Protein AF-A0A535QP53-F1 (afdb_monomer_lite)

Radius of gyration: 24.47 Å; chains: 1; bounding box: 67×17×70 Å

Sequence (86 aa):
HFRAHERYHRENLAAYEANLAETEQRWGDSIRLMNIPAFGDYLTLMRGIGYEREYIAWLQWVIDILEERVKQQSPDTFNTNQGHSK

pLDDT: mean 88.02, std 15.69, range [43.12, 98.69]

Secondary structure (DSSP, 8-state):
-HHHHHHHHHHHHHHHHHHHHHHHHHHGGGGG-TTSTTHHHHHHHHHHHHHHHHHHHHHHHHHHHHHHHHHHT---S---------

Structure (mmCIF, N/CA/C/O backbone):
data_AF-A0A535QP53-F1
#
_entry.id  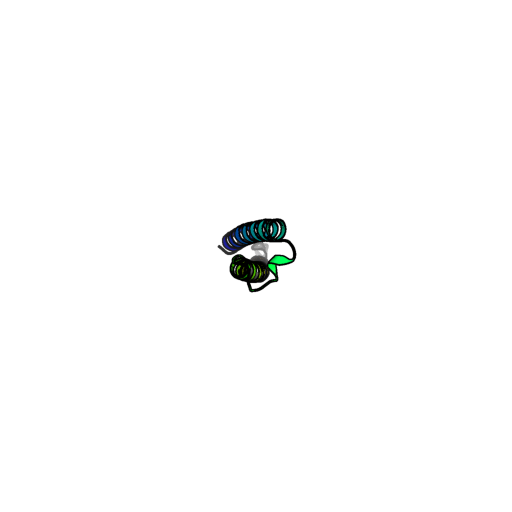 AF-A0A535QP53-F1
#
loop_
_atom_site.group_PDB
_atom_site.id
_atom_site.type_symbol
_atom_site.label_atom_id
_atom_site.label_alt_id
_atom_site.label_comp_id
_atom_site.label_asym_id
_atom_site.label_entity_id
_atom_site.label_seq_id
_atom_site.pdbx_PDB_ins_code
_atom_site.Cartn_x
_atom_site.Cartn_y
_atom_site.Cartn_z
_atom_site.occupancy
_atom_site.B_iso_or_equiv
_atom_site.auth_seq_id
_atom_site.auth_comp_id
_atom_site.auth_asym_id
_atom_site.auth_atom_id
_atom_site.pdbx_PDB_model_num
ATOM 1 N N . HIS A 1 1 ? -5.628 7.531 15.854 1.00 85.25 1 HIS A N 1
ATOM 2 C CA . HIS A 1 1 ? -6.908 6.781 15.808 1.00 85.25 1 HIS A CA 1
ATOM 3 C C . HIS A 1 1 ? -6.760 5.631 14.817 1.00 85.25 1 HIS A C 1
ATOM 5 O O . HIS A 1 1 ? -6.271 5.887 13.721 1.00 85.25 1 HIS A O 1
ATOM 11 N N . PHE A 1 2 ? -7.157 4.401 15.167 1.00 92.94 2 PHE A N 1
ATOM 12 C CA . PHE A 1 2 ? -6.916 3.204 14.339 1.00 92.94 2 PHE A CA 1
ATOM 13 C C . PHE A 1 2 ? -7.491 3.319 12.919 1.00 92.94 2 PHE A C 1
ATOM 15 O O . PHE A 1 2 ? -6.782 3.039 11.961 1.00 92.94 2 PHE A O 1
ATOM 22 N N . ARG A 1 3 ? -8.703 3.870 12.750 1.00 94.19 3 ARG A N 1
ATOM 23 C CA . ARG A 1 3 ? -9.280 4.086 11.405 1.00 94.19 3 ARG A CA 1
ATOM 24 C C . ARG A 1 3 ? -8.531 5.116 10.553 1.00 94.19 3 ARG A C 1
ATOM 26 O O . ARG A 1 3 ? -8.557 5.047 9.331 1.00 94.19 3 ARG A O 1
ATOM 33 N N . ALA A 1 4 ? -7.870 6.090 11.183 1.00 96.81 4 ALA A N 1
ATOM 34 C CA . ALA A 1 4 ? -7.051 7.048 10.441 1.00 96.81 4 ALA A CA 1
ATOM 35 C C . ALA A 1 4 ? -5.761 6.386 9.931 1.00 96.81 4 ALA A C 1
ATOM 37 O O . ALA A 1 4 ? -5.363 6.651 8.804 1.00 96.81 4 ALA A O 1
ATOM 38 N N . HIS A 1 5 ? -5.162 5.490 10.727 1.00 96.50 5 HIS A N 1
ATOM 39 C CA . HIS A 1 5 ? -4.027 4.678 10.278 1.00 96.50 5 HIS A CA 1
ATOM 40 C C . HIS A 1 5 ? -4.456 3.721 9.164 1.00 96.50 5 HIS A C 1
ATOM 42 O O . HIS A 1 5 ? -3.787 3.635 8.147 1.00 96.50 5 HIS A O 1
ATOM 48 N N . GLU A 1 6 ? -5.608 3.066 9.305 1.00 97.81 6 GLU A N 1
ATOM 49 C CA . GLU A 1 6 ? -6.149 2.158 8.288 1.00 97.81 6 GLU A CA 1
ATOM 50 C C . GLU A 1 6 ? -6.302 2.858 6.929 1.00 97.81 6 GLU A C 1
ATOM 52 O O . GLU A 1 6 ? -5.914 2.314 5.899 1.00 97.81 6 GLU A O 1
ATOM 57 N N . ARG A 1 7 ? -6.810 4.098 6.926 1.00 98.00 7 ARG A N 1
ATOM 58 C CA . ARG A 1 7 ? -6.889 4.925 5.716 1.00 98.00 7 ARG A CA 1
ATOM 59 C C . ARG A 1 7 ? -5.507 5.271 5.157 1.00 98.00 7 ARG A C 1
ATOM 61 O O . ARG A 1 7 ? -5.297 5.084 3.967 1.00 98.00 7 ARG A O 1
ATOM 68 N N . TYR A 1 8 ? -4.582 5.720 6.003 1.00 98.19 8 TYR A N 1
ATOM 69 C CA . TYR A 1 8 ? -3.213 6.044 5.588 1.00 98.19 8 TYR A CA 1
ATOM 70 C C . TYR A 1 8 ? -2.518 4.853 4.906 1.00 98.19 8 TYR A C 1
ATOM 72 O O . TYR A 1 8 ? -1.975 4.986 3.814 1.00 98.19 8 TYR A O 1
ATOM 80 N N . HIS A 1 9 ? -2.610 3.6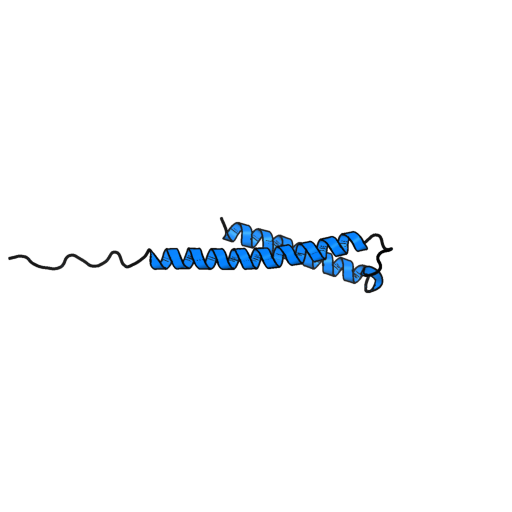62 5.497 1.00 98.31 9 HIS A N 1
ATOM 81 C CA . HIS A 1 9 ? -2.008 2.456 4.927 1.00 98.31 9 HIS A CA 1
ATOM 82 C C . HIS A 1 9 ? -2.693 2.016 3.624 1.00 98.31 9 HIS A C 1
ATOM 84 O O . HIS A 1 9 ? -2.027 1.541 2.707 1.00 98.31 9 HIS A O 1
ATOM 90 N N . ARG A 1 10 ? -4.007 2.238 3.475 1.00 98.50 10 ARG A N 1
ATOM 91 C CA . ARG A 1 10 ? -4.698 2.026 2.189 1.00 98.50 10 ARG A CA 1
ATOM 92 C C . ARG A 1 10 ? -4.236 2.986 1.098 1.00 98.50 10 ARG A C 1
ATOM 94 O O . ARG A 1 10 ? -4.094 2.562 -0.044 1.00 98.50 10 ARG A O 1
ATOM 101 N N . GLU A 1 11 ? -4.017 4.252 1.437 1.00 98.50 11 GLU A N 1
ATOM 102 C CA . GLU A 1 11 ? -3.497 5.252 0.498 1.00 98.50 11 GLU A CA 1
ATOM 103 C C . GLU A 1 11 ? -2.079 4.873 0.038 1.00 98.50 11 GLU A C 1
ATOM 105 O O . GLU A 1 11 ? -1.809 4.866 -1.163 1.00 98.50 11 GLU A O 1
ATOM 110 N N . ASN A 1 12 ? -1.212 4.451 0.965 1.00 98.31 12 ASN A N 1
ATOM 111 C CA . ASN A 1 12 ? 0.116 3.929 0.634 1.00 98.31 12 ASN A CA 1
ATOM 112 C C . ASN A 1 12 ? 0.048 2.674 -0.246 1.00 98.31 12 ASN A C 1
ATOM 114 O O . ASN A 1 12 ? 0.776 2.580 -1.233 1.00 98.31 12 ASN A O 1
ATOM 118 N N . LEU A 1 13 ? -0.827 1.718 0.090 1.00 98.69 13 LEU A N 1
ATOM 119 C CA . LEU A 1 13 ? -1.003 0.494 -0.691 1.00 98.69 13 LEU A CA 1
ATOM 120 C C . LEU A 1 13 ? -1.394 0.816 -2.136 1.00 98.69 13 LEU A C 1
ATOM 122 O O . LEU A 1 13 ? -0.766 0.305 -3.058 1.00 98.69 13 LEU A O 1
ATOM 126 N N . ALA A 1 14 ? -2.371 1.705 -2.329 1.00 98.56 14 ALA A N 1
ATOM 127 C CA . ALA A 1 14 ? -2.800 2.125 -3.659 1.00 98.56 14 ALA A CA 1
ATOM 128 C C . ALA A 1 14 ? -1.657 2.790 -4.447 1.00 98.56 14 ALA A C 1
ATOM 130 O O . ALA A 1 14 ? -1.483 2.513 -5.633 1.00 98.56 14 ALA A O 1
ATOM 131 N N . ALA A 1 15 ? -0.847 3.626 -3.790 1.00 98.19 15 ALA A N 1
ATOM 132 C CA . ALA A 1 15 ? 0.314 4.253 -4.416 1.00 98.19 15 ALA A CA 1
ATOM 133 C C . ALA A 1 15 ? 1.387 3.225 -4.818 1.00 98.19 15 ALA A C 1
ATOM 135 O O . ALA A 1 15 ? 1.925 3.293 -5.922 1.00 98.19 15 ALA A O 1
ATOM 136 N N . TYR A 1 16 ? 1.686 2.244 -3.961 1.00 98.31 16 TYR A N 1
ATOM 137 C CA . TYR A 1 16 ? 2.650 1.193 -4.291 1.00 98.31 16 TYR A CA 1
ATOM 138 C C . TYR A 1 16 ? 2.153 0.263 -5.396 1.00 98.31 16 TYR A C 1
ATOM 140 O O . TYR A 1 16 ? 2.938 -0.099 -6.268 1.00 98.31 16 TYR A O 1
ATOM 148 N N . GLU A 1 17 ? 0.870 -0.101 -5.396 1.00 98.38 17 GLU A N 1
ATOM 149 C CA . GLU A 1 17 ? 0.271 -0.918 -6.456 1.00 98.38 17 GLU A CA 1
ATOM 150 C C . GLU A 1 17 ? 0.283 -0.187 -7.806 1.00 98.38 17 GLU A C 1
ATOM 152 O O . GLU A 1 17 ? 0.622 -0.796 -8.821 1.00 98.38 17 GLU A O 1
ATOM 157 N N . ALA A 1 18 ? 0.010 1.123 -7.823 1.00 98.12 18 ALA A N 1
ATOM 158 C CA . ALA A 1 18 ? 0.140 1.942 -9.028 1.00 98.12 18 ALA A CA 1
ATOM 159 C C . ALA A 1 18 ? 1.593 1.987 -9.533 1.00 98.12 18 ALA A C 1
ATOM 161 O O . ALA A 1 18 ? 1.850 1.714 -10.706 1.00 98.12 18 ALA A O 1
ATOM 162 N N . ASN A 1 19 ? 2.557 2.236 -8.640 1.00 96.19 19 ASN A N 1
ATOM 163 C CA . ASN A 1 19 ? 3.980 2.249 -8.993 1.00 96.19 19 ASN A CA 1
ATOM 164 C C . ASN A 1 19 ? 4.465 0.885 -9.507 1.00 96.19 19 ASN A C 1
ATOM 166 O O . ASN A 1 19 ? 5.286 0.823 -10.426 1.00 96.19 19 ASN A O 1
ATOM 170 N N . LEU A 1 20 ? 3.970 -0.212 -8.926 1.00 95.88 20 LEU A N 1
ATOM 171 C CA . LEU A 1 20 ? 4.279 -1.565 -9.380 1.00 95.88 20 LEU A CA 1
ATOM 172 C C . LEU A 1 20 ? 3.749 -1.787 -10.796 1.00 95.88 20 LEU A C 1
ATOM 174 O O . LEU A 1 20 ? 4.514 -2.220 -11.652 1.00 95.88 20 LEU A O 1
ATOM 178 N N . ALA A 1 21 ? 2.494 -1.420 -11.064 1.00 95.94 21 ALA A N 1
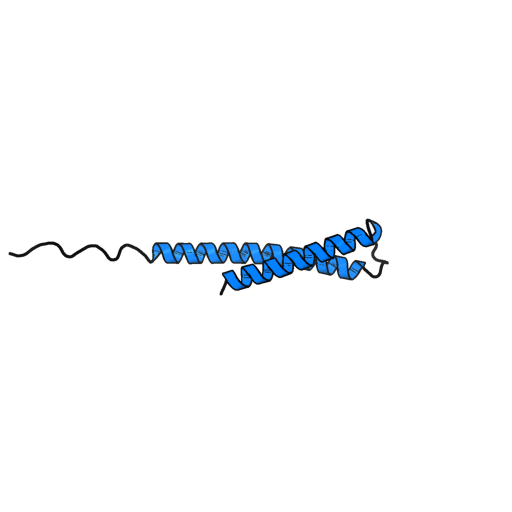ATOM 179 C CA . ALA A 1 21 ? 1.898 -1.551 -12.389 1.00 95.94 21 ALA A CA 1
ATOM 180 C C . ALA A 1 21 ? 2.667 -0.747 -13.452 1.00 95.94 21 ALA A C 1
ATOM 182 O O . ALA A 1 21 ? 2.956 -1.269 -14.528 1.00 95.94 21 ALA A O 1
ATOM 183 N N . GLU A 1 22 ? 3.067 0.492 -13.151 1.00 95.19 22 GLU A N 1
ATOM 184 C CA . GLU A 1 22 ? 3.896 1.300 -14.057 1.00 95.19 22 GLU A CA 1
ATOM 185 C C . GLU A 1 22 ? 5.276 0.673 -14.300 1.00 95.19 22 GLU A C 1
ATOM 187 O O . GLU A 1 22 ? 5.786 0.672 -15.426 1.00 95.19 22 GLU A O 1
ATOM 192 N N . THR A 1 23 ? 5.885 0.123 -13.249 1.00 93.31 23 THR A N 1
ATOM 193 C CA . THR A 1 23 ? 7.188 -0.548 -13.326 1.00 93.31 23 THR A CA 1
ATOM 194 C C . THR A 1 23 ? 7.098 -1.811 -14.180 1.00 93.31 23 THR A C 1
ATOM 196 O O . THR A 1 23 ? 7.906 -2.001 -15.091 1.00 93.31 23 THR A O 1
ATOM 199 N N . GLU A 1 24 ? 6.091 -2.649 -13.945 1.00 93.44 24 GLU A N 1
ATOM 200 C CA . GLU A 1 24 ? 5.839 -3.863 -14.721 1.00 93.44 24 GLU A CA 1
ATOM 201 C C . GLU A 1 24 ? 5.479 -3.538 -16.175 1.00 93.44 24 GLU A C 1
ATOM 203 O O . GLU A 1 24 ? 5.961 -4.210 -17.082 1.00 93.44 24 GLU A O 1
ATOM 208 N N . GLN A 1 25 ? 4.725 -2.466 -16.436 1.00 94.94 25 GLN A N 1
ATOM 209 C CA . GLN A 1 25 ? 4.429 -2.023 -17.800 1.00 94.94 25 GLN A CA 1
ATOM 210 C C . GLN A 1 25 ? 5.689 -1.554 -18.540 1.00 94.94 25 GLN A C 1
ATOM 212 O O . GLN A 1 25 ? 5.851 -1.833 -19.729 1.00 94.94 25 GLN A O 1
ATOM 217 N N . ARG A 1 26 ? 6.584 -0.829 -17.857 1.00 93.88 26 ARG A N 1
ATOM 218 C CA . ARG A 1 26 ? 7.808 -0.277 -18.455 1.00 93.88 26 ARG A CA 1
ATOM 219 C C . ARG A 1 26 ? 8.850 -1.347 -18.764 1.00 93.88 26 ARG A C 1
ATOM 221 O O . ARG A 1 26 ? 9.515 -1.258 -19.793 1.00 93.88 26 ARG A O 1
ATOM 228 N N . TRP A 1 27 ? 9.026 -2.311 -17.865 1.00 91.19 27 TRP A N 1
ATOM 229 C CA . TRP A 1 27 ? 10.113 -3.290 -17.945 1.00 91.19 27 TRP A CA 1
ATOM 230 C C . TRP A 1 27 ? 9.650 -4.680 -18.393 1.00 91.19 27 TRP A C 1
ATOM 232 O O . TRP A 1 27 ? 10.477 -5.482 -18.836 1.00 91.19 27 TRP A O 1
ATOM 242 N N . GLY A 1 28 ? 8.354 -4.983 -18.312 1.00 90.94 28 GLY A N 1
ATOM 243 C CA . GLY A 1 28 ? 7.801 -6.304 -18.607 1.00 90.94 28 GLY A CA 1
ATOM 244 C C . GLY A 1 28 ? 8.538 -7.412 -17.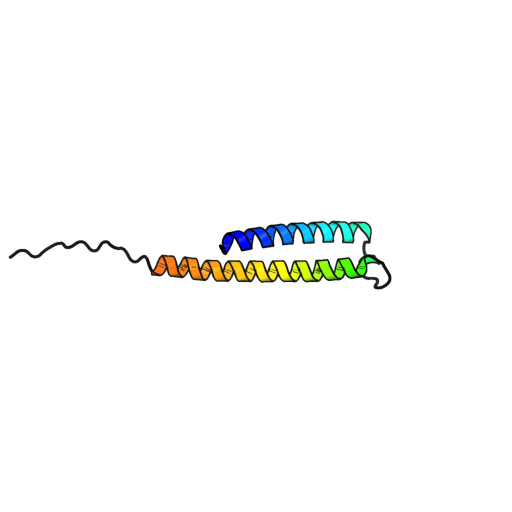854 1.00 90.94 28 GLY A C 1
ATOM 245 O O . GLY A 1 28 ? 8.983 -7.230 -16.721 1.00 90.94 28 GLY A O 1
ATOM 246 N N . ASP A 1 29 ? 8.758 -8.544 -18.521 1.00 87.81 29 ASP A N 1
ATOM 247 C CA . ASP A 1 29 ? 9.456 -9.699 -17.942 1.00 87.81 29 ASP A CA 1
ATOM 248 C C . ASP A 1 29 ? 10.908 -9.402 -17.529 1.00 87.81 29 ASP A C 1
ATOM 250 O O . ASP A 1 29 ? 11.461 -10.084 -16.660 1.00 87.81 29 ASP A O 1
ATOM 254 N N . SER A 1 30 ? 11.529 -8.358 -18.097 1.00 90.81 30 SER A N 1
ATOM 255 C CA . SER A 1 30 ? 12.903 -7.983 -17.746 1.00 90.81 30 SER A CA 1
ATOM 256 C C . SER A 1 30 ? 13.032 -7.468 -16.312 1.00 90.81 30 SER A C 1
ATOM 258 O O . SER A 1 30 ? 14.132 -7.507 -15.765 1.00 90.81 30 SER A O 1
ATOM 260 N N . ILE A 1 31 ? 11.924 -7.084 -15.659 1.00 91.25 31 ILE A N 1
ATOM 261 C CA . ILE A 1 31 ? 11.931 -6.614 -14.267 1.00 91.25 31 ILE A CA 1
ATOM 262 C C . ILE A 1 31 ? 12.463 -7.653 -13.279 1.00 91.25 31 ILE A C 1
ATOM 264 O O . ILE A 1 31 ? 12.930 -7.306 -12.200 1.00 91.25 31 ILE A O 1
ATOM 268 N N . ARG A 1 32 ? 12.431 -8.937 -13.655 1.00 84.94 32 ARG A N 1
ATOM 269 C CA . ARG A 1 32 ? 12.943 -10.050 -12.844 1.00 84.94 32 ARG A CA 1
ATOM 270 C C . ARG A 1 32 ? 14.441 -10.291 -13.024 1.00 84.94 32 ARG A C 1
ATOM 272 O O . ARG A 1 32 ? 15.004 -11.145 -12.340 1.00 84.94 32 ARG A O 1
ATOM 279 N N . LEU A 1 33 ? 15.092 -9.572 -13.936 1.00 88.38 33 LEU A N 1
ATOM 280 C CA . LEU A 1 33 ? 16.527 -9.673 -14.153 1.00 88.38 33 LEU A CA 1
ATOM 281 C C . LEU A 1 33 ? 17.264 -8.796 -13.139 1.00 88.38 33 LEU A C 1
ATOM 283 O O . LEU A 1 33 ? 17.096 -7.583 -13.096 1.00 88.38 33 LEU A O 1
ATOM 287 N N . MET A 1 34 ? 18.143 -9.409 -12.349 1.00 84.50 34 MET A N 1
ATOM 288 C CA . MET A 1 34 ? 18.900 -8.719 -11.295 1.00 84.50 34 MET A CA 1
ATOM 289 C C . MET A 1 34 ? 19.815 -7.598 -11.820 1.00 84.50 34 MET A C 1
ATOM 291 O O . MET A 1 34 ? 20.238 -6.733 -11.061 1.00 84.50 34 MET A O 1
ATOM 295 N N . ASN A 1 35 ? 20.153 -7.622 -13.110 1.00 86.44 35 ASN A N 1
ATOM 296 C CA . ASN A 1 35 ? 21.115 -6.710 -13.721 1.00 86.44 35 ASN A CA 1
ATOM 297 C C . ASN A 1 35 ? 20.496 -5.425 -14.288 1.00 86.44 35 ASN A C 1
ATOM 299 O O . ASN A 1 35 ? 21.223 -4.648 -14.910 1.00 86.44 35 ASN A O 1
ATOM 303 N N . ILE A 1 36 ? 19.195 -5.185 -14.097 1.00 85.19 36 ILE A N 1
ATOM 304 C CA . ILE A 1 36 ? 18.584 -3.916 -14.496 1.00 85.19 36 ILE A CA 1
ATOM 305 C C . ILE A 1 36 ? 18.514 -2.943 -13.310 1.00 85.19 36 ILE A C 1
ATOM 307 O O . ILE A 1 36 ? 18.2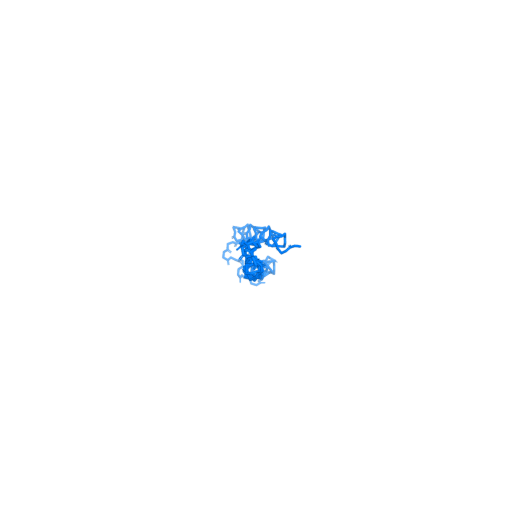80 -3.371 -12.177 1.00 85.19 36 ILE A O 1
ATOM 311 N N . PRO A 1 37 ? 18.636 -1.624 -13.548 1.00 83.38 37 PRO A N 1
ATOM 312 C CA . PRO A 1 37 ? 18.563 -0.630 -12.477 1.00 83.38 37 PRO A CA 1
ATOM 313 C C . PRO A 1 37 ? 17.270 -0.694 -11.649 1.00 83.38 37 PRO A C 1
ATOM 315 O O . PRO A 1 37 ? 17.303 -0.456 -10.448 1.00 83.38 37 PRO A O 1
ATOM 318 N N . ALA A 1 38 ? 16.143 -1.064 -12.269 1.00 88.31 38 ALA A N 1
ATOM 319 C CA . ALA A 1 38 ? 14.829 -1.083 -11.623 1.00 88.31 38 ALA A CA 1
ATOM 320 C C . ALA A 1 38 ? 14.562 -2.310 -10.728 1.00 88.31 38 ALA A C 1
ATOM 322 O O . ALA A 1 38 ? 13.534 -2.359 -10.056 1.00 88.31 38 ALA A O 1
ATOM 323 N N . PHE A 1 39 ? 15.458 -3.303 -10.694 1.00 91.75 39 PHE A N 1
ATOM 324 C CA . PHE A 1 39 ? 15.240 -4.530 -9.921 1.00 91.75 39 PHE A CA 1
ATOM 325 C C . PHE A 1 39 ? 15.124 -4.256 -8.411 1.00 91.75 39 PHE A C 1
ATOM 327 O O . PHE A 1 39 ? 14.252 -4.806 -7.740 1.00 91.75 39 PHE A O 1
ATOM 334 N N . GLY A 1 40 ? 15.974 -3.375 -7.870 1.00 91.75 40 GLY A N 1
ATOM 335 C CA . GLY A 1 40 ? 15.939 -3.009 -6.448 1.00 91.75 40 GLY A CA 1
ATOM 336 C C . GLY A 1 40 ? 14.651 -2.283 -6.049 1.00 91.75 40 GLY A C 1
ATOM 337 O O . GLY A 1 40 ? 14.051 -2.598 -5.016 1.00 91.75 40 GLY A O 1
ATOM 338 N N . ASP A 1 41 ? 14.188 -1.366 -6.899 1.00 90.81 41 ASP A N 1
ATOM 339 C CA . ASP A 1 41 ? 12.929 -0.645 -6.698 1.00 90.81 41 ASP A CA 1
ATOM 340 C C . ASP A 1 41 ? 11.739 -1.610 -6.732 1.00 90.81 41 ASP A C 1
ATOM 342 O O . ASP A 1 41 ? 10.880 -1.571 -5.852 1.00 90.81 41 ASP A O 1
ATOM 346 N N . TYR A 1 42 ? 11.736 -2.554 -7.678 1.00 94.31 42 TYR A N 1
ATOM 347 C CA . TYR A 1 42 ? 10.724 -3.605 -7.763 1.00 94.31 42 TYR A CA 1
ATOM 348 C C . TYR A 1 42 ? 10.668 -4.470 -6.497 1.00 94.31 42 TYR A C 1
ATOM 350 O O . TYR A 1 42 ? 9.588 -4.685 -5.945 1.00 94.31 42 TYR A O 1
ATOM 358 N N . LEU A 1 43 ? 11.815 -4.922 -5.975 1.00 95.25 43 LEU A N 1
ATOM 359 C CA . LEU A 1 43 ? 11.849 -5.681 -4.718 1.00 95.25 43 LEU A CA 1
ATOM 360 C C . LEU A 1 43 ? 11.301 -4.869 -3.537 1.00 95.25 43 LEU A C 1
ATOM 362 O O . LEU A 1 43 ? 10.586 -5.409 -2.689 1.00 95.25 43 LEU A O 1
ATOM 366 N N . THR A 1 44 ? 11.613 -3.575 -3.496 1.00 95.38 44 THR A N 1
ATOM 367 C CA . THR A 1 44 ? 11.133 -2.667 -2.450 1.00 95.38 44 THR A CA 1
ATOM 368 C C . THR A 1 44 ? 9.618 -2.489 -2.528 1.00 95.38 44 THR A C 1
ATOM 370 O O . THR A 1 44 ? 8.947 -2.601 -1.502 1.00 95.38 44 THR A O 1
ATOM 373 N N . LEU A 1 45 ? 9.062 -2.305 -3.730 1.00 96.31 45 LEU A N 1
ATOM 374 C CA . LEU A 1 45 ? 7.616 -2.234 -3.958 1.00 96.31 45 LEU A CA 1
ATOM 375 C C . LEU A 1 45 ? 6.916 -3.525 -3.529 1.00 96.31 45 LEU A C 1
ATOM 377 O O . LEU A 1 45 ? 5.954 -3.472 -2.767 1.00 96.31 45 LEU A O 1
ATOM 381 N N . MET A 1 46 ? 7.436 -4.686 -3.934 1.00 96.88 46 MET A N 1
ATOM 382 C CA . MET A 1 46 ? 6.874 -5.983 -3.544 1.00 96.88 46 MET A CA 1
ATOM 383 C C . MET A 1 46 ? 6.855 -6.159 -2.023 1.00 96.88 46 MET A C 1
ATOM 385 O O . MET A 1 46 ? 5.844 -6.583 -1.453 1.00 96.88 46 MET A O 1
ATOM 389 N N . ARG A 1 47 ? 7.948 -5.792 -1.338 1.00 98.00 47 ARG A N 1
ATOM 390 C CA . ARG A 1 47 ? 8.005 -5.856 0.127 1.00 98.00 47 ARG A CA 1
ATOM 391 C C . ARG A 1 47 ? 7.037 -4.870 0.781 1.00 98.00 4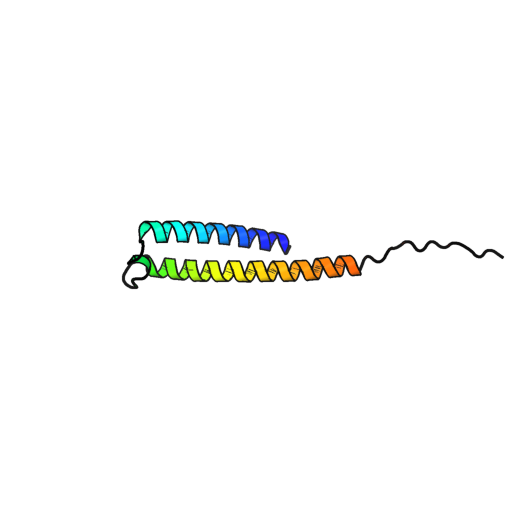7 ARG A C 1
ATOM 393 O O . ARG A 1 47 ? 6.377 -5.251 1.752 1.00 98.00 47 ARG A O 1
ATOM 400 N N . GLY A 1 48 ? 6.965 -3.644 0.263 1.00 98.12 48 GLY A N 1
ATOM 401 C CA . GLY A 1 48 ? 6.080 -2.584 0.740 1.00 98.12 48 GLY A CA 1
ATOM 402 C C . GLY A 1 48 ? 4.609 -2.969 0.624 1.00 98.12 48 GLY A C 1
ATOM 403 O O . GLY A 1 48 ? 3.886 -2.901 1.608 1.00 98.12 48 GLY A O 1
ATOM 404 N N . ILE A 1 49 ? 4.183 -3.487 -0.530 1.00 98.62 49 ILE A N 1
ATOM 405 C CA . ILE A 1 49 ? 2.811 -3.966 -0.758 1.00 98.62 49 ILE A CA 1
ATOM 406 C C . ILE A 1 49 ? 2.444 -5.076 0.229 1.00 98.62 49 ILE A C 1
ATOM 408 O O . ILE A 1 49 ? 1.372 -5.035 0.832 1.00 98.62 49 ILE A O 1
ATOM 412 N N . GLY A 1 50 ? 3.334 -6.056 0.424 1.00 98.38 50 GLY A N 1
ATOM 413 C CA . GLY A 1 50 ? 3.116 -7.121 1.406 1.00 98.38 50 GLY A CA 1
ATOM 414 C C . GLY A 1 50 ? 2.935 -6.570 2.822 1.00 98.38 50 GLY A C 1
ATOM 415 O O . GLY A 1 50 ? 1.980 -6.931 3.505 1.00 98.38 50 GLY A O 1
ATOM 416 N N . TYR A 1 51 ? 3.806 -5.640 3.228 1.00 98.50 51 TYR A N 1
ATOM 417 C CA . TYR A 1 51 ? 3.707 -4.971 4.525 1.00 98.50 51 TYR A CA 1
ATOM 418 C C . TYR A 1 51 ? 2.379 -4.221 4.693 1.00 98.50 51 TYR A C 1
ATOM 420 O O . TYR A 1 51 ? 1.696 -4.424 5.694 1.00 98.50 51 TYR A O 1
ATOM 428 N N . GLU A 1 52 ? 1.987 -3.393 3.722 1.00 98.69 52 GLU A N 1
ATOM 429 C CA . GLU A 1 52 ? 0.762 -2.595 3.821 1.00 98.69 52 GLU A CA 1
ATOM 430 C C . GLU A 1 52 ? -0.484 -3.489 3.913 1.00 98.69 52 GLU A C 1
ATOM 432 O O . GLU A 1 52 ? -1.354 -3.259 4.753 1.00 98.69 52 GLU A O 1
ATOM 437 N N . ARG A 1 53 ? -0.551 -4.566 3.118 1.00 98.69 53 ARG A N 1
ATOM 438 C CA . ARG A 1 53 ? -1.661 -5.535 3.166 1.00 98.69 53 ARG A CA 1
ATOM 439 C C . ARG A 1 53 ? -1.775 -6.220 4.526 1.00 98.69 53 ARG A C 1
ATOM 441 O O . ARG A 1 53 ? -2.868 -6.274 5.090 1.00 98.69 53 ARG A O 1
ATOM 448 N N . GLU A 1 54 ? -0.661 -6.722 5.057 1.00 98.69 54 GLU A N 1
ATOM 449 C CA . GLU A 1 54 ? -0.622 -7.363 6.377 1.00 98.69 54 GLU A CA 1
ATOM 450 C C . GLU A 1 54 ? -1.010 -6.378 7.488 1.00 98.69 54 GLU A C 1
ATOM 452 O O . GLU A 1 54 ? -1.788 -6.715 8.383 1.00 98.69 54 GLU A O 1
ATOM 457 N N . TYR A 1 55 ? -0.522 -5.139 7.409 1.00 98.31 55 TYR A N 1
ATOM 458 C CA . TYR A 1 55 ? -0.787 -4.120 8.418 1.00 98.31 55 TYR A CA 1
ATOM 459 C C . TYR A 1 55 ? -2.246 -3.646 8.406 1.00 98.31 55 TYR A C 1
ATOM 461 O O . TYR A 1 55 ? -2.851 -3.493 9.468 1.00 98.31 55 TYR A O 1
ATOM 469 N N . ILE A 1 56 ? -2.847 -3.468 7.224 1.00 98.62 56 ILE A N 1
ATOM 470 C CA . ILE A 1 56 ? -4.278 -3.157 7.085 1.00 98.62 56 ILE A CA 1
ATOM 471 C C . ILE A 1 56 ? -5.128 -4.274 7.695 1.00 98.62 56 ILE A C 1
ATOM 473 O O . ILE A 1 56 ? -6.036 -3.979 8.472 1.00 98.62 56 ILE A O 1
ATOM 477 N N . ALA A 1 57 ? -4.820 -5.540 7.393 1.00 98.56 57 ALA A N 1
ATOM 478 C CA . ALA A 1 57 ? -5.548 -6.681 7.947 1.00 98.56 57 ALA A CA 1
ATOM 479 C C . ALA A 1 57 ? -5.451 -6.722 9.481 1.00 98.56 57 ALA A C 1
ATOM 481 O O . ALA A 1 57 ? -6.451 -6.926 10.173 1.00 98.56 57 ALA A O 1
ATOM 482 N N . TRP A 1 58 ? -4.260 -6.458 10.023 1.00 98.44 58 TRP A N 1
ATOM 483 C CA . TRP A 1 58 ? -4.063 -6.350 11.464 1.00 98.44 58 TRP A CA 1
ATOM 484 C C . TRP A 1 58 ? -4.876 -5.202 12.079 1.00 98.44 58 TRP A C 1
ATOM 486 O O . TRP A 1 58 ? -5.548 -5.401 13.091 1.00 98.44 58 TRP A O 1
ATOM 496 N N . LEU A 1 59 ? -4.873 -4.016 11.462 1.00 98.25 59 LEU A N 1
ATOM 497 C CA . LEU A 1 59 ? -5.657 -2.873 11.936 1.00 98.25 59 LEU A CA 1
ATOM 498 C C . LEU A 1 59 ? -7.156 -3.168 11.952 1.00 98.25 59 LEU A C 1
ATOM 500 O O . LEU A 1 59 ? -7.820 -2.824 12.927 1.00 98.25 59 LEU A O 1
ATOM 504 N N . GLN A 1 60 ? -7.678 -3.803 10.901 1.00 97.88 60 GLN A N 1
ATOM 505 C CA . GLN A 1 60 ? -9.083 -4.207 10.828 1.00 97.88 60 GLN A CA 1
ATOM 506 C C . GLN A 1 60 ? -9.444 -5.136 11.989 1.00 97.88 60 GLN A C 1
ATOM 508 O O . GLN A 1 60 ? -10.380 -4.849 12.728 1.00 97.88 60 GLN A O 1
ATOM 513 N N . TRP A 1 61 ? -8.629 -6.164 12.234 1.00 98.00 61 TRP A N 1
ATOM 514 C CA . TRP A 1 61 ? -8.828 -7.076 13.360 1.00 98.00 61 TRP A CA 1
ATOM 515 C C . TRP A 1 61 ? -8.812 -6.362 14.723 1.00 98.00 61 TRP A C 1
ATOM 517 O O . TRP A 1 61 ? -9.656 -6.629 15.580 1.00 98.00 61 TRP A O 1
ATOM 527 N N . VAL A 1 62 ? -7.886 -5.416 14.934 1.00 97.62 62 VAL A N 1
ATOM 528 C CA . VAL A 1 62 ? -7.845 -4.615 16.171 1.00 97.62 62 VAL A CA 1
ATOM 529 C C . VAL A 1 62 ? -9.111 -3.774 16.327 1.00 97.62 62 VAL A C 1
ATOM 531 O O . VAL A 1 62 ? -9.673 -3.704 17.421 1.00 97.62 62 VAL A O 1
ATOM 534 N N . ILE A 1 63 ? -9.554 -3.122 15.254 1.00 96.81 63 ILE A N 1
ATOM 535 C CA . ILE A 1 63 ? -10.756 -2.289 15.265 1.00 96.81 63 ILE A CA 1
ATOM 536 C C . ILE A 1 63 ? -11.986 -3.124 15.625 1.00 96.81 63 ILE A C 1
ATOM 538 O O . ILE A 1 63 ? -12.744 -2.711 16.500 1.00 96.81 63 ILE A O 1
ATOM 542 N N . ASP A 1 64 ? -12.133 -4.309 15.034 1.00 96.62 64 ASP A N 1
ATOM 543 C CA . ASP A 1 64 ? -13.262 -5.202 15.299 1.00 96.62 64 ASP A CA 1
ATOM 544 C C . ASP A 1 64 ? -13.327 -5.603 16.784 1.00 96.62 64 ASP A C 1
ATOM 546 O O . ASP A 1 64 ? -14.395 -5.554 17.399 1.00 96.62 64 ASP A O 1
ATOM 550 N N . ILE A 1 65 ? -12.181 -5.912 17.411 1.00 96.62 65 ILE A N 1
ATOM 551 C CA . ILE A 1 65 ? -12.105 -6.208 18.855 1.00 96.62 65 ILE A CA 1
ATOM 552 C C . ILE A 1 65 ? -12.567 -5.019 19.698 1.00 96.62 65 ILE A C 1
ATOM 554 O O . ILE A 1 65 ? -13.263 -5.193 20.702 1.00 96.62 65 ILE A O 1
ATOM 558 N N . LEU A 1 66 ? -12.136 -3.810 19.339 1.00 94.62 66 LEU A N 1
ATOM 559 C CA . LEU A 1 66 ? -12.472 -2.608 20.095 1.00 94.62 66 LEU A CA 1
ATOM 560 C C . LEU A 1 66 ? -13.960 -2.275 19.969 1.00 94.62 66 LEU A C 1
ATOM 562 O O . LEU A 1 66 ? -14.601 -1.984 20.978 1.00 94.62 66 LEU A O 1
ATOM 566 N N . GLU A 1 67 ? -14.516 -2.358 18.763 1.00 93.69 67 GLU A N 1
ATOM 567 C CA . GLU A 1 67 ? -15.939 -2.119 18.515 1.00 93.69 67 GLU A CA 1
ATOM 568 C C . GLU A 1 67 ? -16.820 -3.137 19.241 1.00 93.69 67 GLU A C 1
ATOM 570 O O . GLU A 1 67 ? -17.843 -2.768 19.819 1.00 93.69 67 GLU A O 1
ATOM 575 N N . GLU A 1 68 ? -16.401 -4.401 19.288 1.00 94.44 68 GLU A N 1
ATOM 576 C CA . GLU A 1 68 ? -17.109 -5.440 20.031 1.00 94.44 68 GLU A CA 1
ATOM 577 C C . GLU A 1 68 ? -17.101 -5.176 21.546 1.00 94.44 68 GLU A C 1
ATOM 579 O O . GLU A 1 68 ? -18.137 -5.263 22.205 1.00 94.44 68 GLU A O 1
ATOM 584 N N . ARG A 1 69 ? -15.964 -4.747 22.111 1.00 92.19 69 ARG A N 1
ATOM 585 C CA . ARG A 1 69 ? -15.893 -4.370 23.534 1.00 92.19 69 ARG A CA 1
ATOM 586 C C . ARG A 1 69 ? -16.804 -3.194 23.878 1.00 92.19 69 ARG A C 1
ATOM 588 O O . ARG A 1 69 ? -17.434 -3.214 24.932 1.00 92.19 69 ARG A O 1
ATOM 595 N N . VAL A 1 70 ? -16.892 -2.188 23.007 1.00 91.12 70 VAL A N 1
ATOM 596 C CA . VAL A 1 70 ? -17.780 -1.028 23.211 1.00 91.12 70 VAL A CA 1
ATOM 597 C C . VAL A 1 70 ? -19.250 -1.461 23.248 1.00 91.12 70 VAL A C 1
ATOM 599 O O . VAL A 1 70 ? -20.004 -0.994 24.104 1.00 91.12 70 VAL A O 1
ATOM 602 N N . LYS A 1 71 ? -19.653 -2.394 22.375 1.00 89.50 71 LYS A N 1
ATOM 603 C CA . LYS A 1 71 ? -21.012 -2.963 22.383 1.00 89.50 71 LYS A CA 1
ATOM 604 C C . LYS A 1 71 ? -21.301 -3.711 23.685 1.00 89.50 71 LYS A C 1
ATOM 606 O O . LYS A 1 71 ? -22.341 -3.491 24.292 1.00 89.50 71 LYS A O 1
ATOM 611 N N . GLN A 1 72 ? -20.365 -4.535 24.154 1.00 84.19 72 GLN A N 1
ATOM 612 C CA . GLN A 1 72 ? -20.521 -5.318 25.389 1.00 84.19 72 GLN A CA 1
ATOM 613 C C . GLN A 1 72 ? -20.564 -4.455 26.659 1.00 84.19 72 GLN A C 1
ATOM 615 O O . GLN A 1 72 ? -21.191 -4.833 27.645 1.00 84.19 72 GLN A O 1
ATOM 620 N N . GLN A 1 73 ? -19.914 -3.289 26.643 1.00 74.38 73 GLN A N 1
ATOM 621 C CA . GLN A 1 73 ? -19.942 -2.309 27.736 1.00 74.38 73 GLN A CA 1
ATOM 622 C C . GLN A 1 73 ? -21.179 -1.408 27.726 1.00 74.38 73 GLN A C 1
ATOM 624 O O . GLN A 1 73 ? -21.352 -0.612 28.647 1.00 74.38 73 GLN A O 1
ATOM 629 N N . SER A 1 74 ? -22.052 -1.562 26.730 1.00 60.28 74 SER A N 1
ATOM 630 C CA . SER A 1 74 ? -23.342 -0.884 26.652 1.00 60.28 74 SER A CA 1
ATOM 631 C C . SER A 1 74 ? -24.501 -1.853 26.950 1.00 60.28 74 SER A C 1
ATOM 633 O O . SER A 1 74 ? -25.347 -2.047 26.079 1.00 60.28 74 SER A O 1
ATOM 635 N N . PRO A 1 75 ? -24.585 -2.506 28.132 1.00 55.03 75 PRO A N 1
ATOM 636 C CA . PRO A 1 75 ? -25.843 -3.088 28.557 1.00 55.03 75 PRO A CA 1
ATOM 637 C C . PRO A 1 75 ? -26.741 -1.942 29.031 1.00 55.03 75 PRO A C 1
ATOM 639 O O . PRO A 1 75 ? -26.337 -1.136 29.868 1.00 55.03 75 PRO A O 1
ATOM 642 N N . ASP A 1 76 ? -27.937 -1.864 28.456 1.00 58.03 76 ASP A N 1
ATOM 643 C CA . ASP A 1 76 ? -29.004 -0.919 28.774 1.00 58.03 76 ASP A CA 1
ATOM 644 C C . ASP A 1 76 ? -28.969 -0.374 30.212 1.00 58.03 76 ASP A C 1
ATOM 646 O O . ASP A 1 76 ? -29.350 -1.036 31.181 1.00 58.03 76 ASP A O 1
ATOM 650 N N . THR A 1 77 ? -28.618 0.903 30.346 1.00 54.81 77 THR A N 1
ATOM 651 C CA . THR A 1 77 ? -28.976 1.747 31.490 1.00 54.81 77 THR A CA 1
ATOM 652 C C . THR A 1 77 ? -30.475 2.058 31.470 1.00 54.81 77 THR A C 1
ATOM 654 O O . THR A 1 77 ? -30.867 3.211 31.529 1.00 54.81 77 THR A O 1
ATOM 657 N N . PHE A 1 78 ? -31.343 1.048 31.405 1.00 53.19 78 PHE A N 1
ATOM 658 C CA . PHE A 1 78 ? -32.776 1.199 31.668 1.00 53.19 78 PHE A CA 1
ATOM 659 C C . PHE A 1 78 ? -33.358 -0.103 32.229 1.00 53.19 78 PHE A C 1
ATOM 661 O O . PHE A 1 78 ? -34.110 -0.808 31.566 1.00 53.19 78 PHE A O 1
ATOM 668 N N . ASN A 1 79 ? -33.073 -0.386 33.503 1.00 50.62 79 ASN A N 1
ATOM 669 C CA . ASN A 1 79 ? -34.091 -1.006 34.345 1.00 50.62 79 ASN A CA 1
ATOM 670 C C . ASN A 1 79 ? -34.526 0.017 35.394 1.00 50.62 79 ASN A C 1
ATOM 672 O O . ASN A 1 79 ? -33.851 0.289 36.386 1.00 50.62 79 ASN A O 1
ATOM 676 N N . THR A 1 80 ? -35.627 0.670 35.059 1.00 50.78 80 THR A N 1
ATOM 677 C CA . THR A 1 80 ? -36.356 1.650 35.843 1.00 50.78 80 THR A CA 1
ATOM 678 C C . THR A 1 80 ? -36.756 1.061 37.190 1.00 50.78 80 THR A C 1
ATOM 680 O O . THR A 1 80 ? -37.401 0.019 37.268 1.00 50.78 80 THR A O 1
ATOM 683 N N . ASN A 1 81 ? -36.446 1.798 38.258 1.00 55.44 81 ASN A N 1
ATOM 684 C CA . ASN A 1 81 ? -37.150 1.707 39.531 1.00 55.44 81 ASN A CA 1
ATOM 685 C C . ASN A 1 81 ? -38.666 1.769 39.282 1.00 55.44 81 ASN A C 1
ATOM 687 O O . ASN A 1 81 ? -39.216 2.846 39.050 1.00 55.44 81 ASN A O 1
ATOM 691 N N . GLN A 1 82 ? -39.343 0.628 39.348 1.00 54.25 82 GLN A N 1
ATOM 692 C CA . GLN A 1 82 ? -40.796 0.547 39.430 1.00 54.25 82 GLN A CA 1
ATOM 693 C C . GLN A 1 82 ? -41.172 -0.443 40.533 1.00 54.25 82 GLN A C 1
ATOM 695 O O . GLN A 1 82 ? -41.152 -1.655 40.351 1.00 54.25 82 GLN A O 1
ATOM 700 N N . GLY A 1 83 ? -41.546 0.137 41.675 1.00 50.88 83 GLY A N 1
ATOM 701 C CA . GLY A 1 83 ? -42.479 -0.450 42.628 1.00 50.88 83 GLY A CA 1
ATOM 702 C C . GLY A 1 83 ? -41.862 -1.266 43.759 1.00 50.88 83 GLY A C 1
ATOM 703 O O . GLY A 1 83 ? -41.587 -2.444 43.588 1.00 50.88 83 GLY A O 1
ATOM 704 N N . HIS A 1 84 ? -41.834 -0.695 44.964 1.00 43.12 84 HIS A N 1
ATOM 705 C CA . HIS A 1 84 ? -42.850 -1.023 45.974 1.00 43.12 84 HIS A CA 1
ATOM 706 C C . HIS A 1 84 ? -42.903 0.082 47.039 1.00 43.12 84 HIS A C 1
ATOM 708 O O . HIS A 1 84 ? -42.040 0.203 47.901 1.00 43.12 84 HIS A O 1
ATOM 714 N N . SER A 1 85 ? -43.946 0.908 46.938 1.00 48.28 85 SER A N 1
ATOM 715 C CA . SER A 1 85 ? -44.552 1.574 48.088 1.00 48.28 85 SER A CA 1
ATOM 716 C C . SER A 1 85 ? -45.471 0.556 48.755 1.00 48.28 85 SER A C 1
ATOM 718 O O . SER A 1 85 ? -46.425 0.115 48.108 1.00 48.28 85 SER A O 1
ATOM 720 N N . LYS A 1 86 ? -45.176 0.195 50.004 1.00 49.59 86 LYS A N 1
ATOM 721 C CA . LYS A 1 86 ? -46.098 0.114 51.149 1.00 49.59 86 LYS A CA 1
ATOM 722 C C . LYS A 1 86 ? -45.365 -0.436 52.364 1.00 49.59 86 LYS A C 1
ATOM 724 O O . LYS A 1 86 ? -44.628 -1.428 52.194 1.00 49.59 86 LYS A O 1
#

Foldseek 3Di:
DLVVVLVVLVVQLVVLVVVLVVLCVVQPPVCCPPPDPCVVVNVVSVVSNVVSVVVSVVSVVVVVVVVVVVVVVDDDPDPDDDDDDD